Protein AF-A0A3D0N2E1-F1 (afdb_monomer_lite)

Radius of gyration: 17.78 Å; chains: 1; bounding box: 45×32×61 Å

Sequence (171 aa):
MDRGAEMRYDGQSELRRAGIKRLHDAQELLENPTLDPASSDASTRHLCGACYLAGYAVECVLKVYIMLVLDARAGMRIARWSQVVDHFGGRGKLRGAGSHNLVRLMQLSGLGPRLFSDGSLLSSWNRCSIWSHDWRYLDHMSITPQAARDFVDACATVYDWIRQQLPQSEG

Foldseek 3Di:
DPPPPPPPQALLVVLQVLLVVLLVQLVVLLDQDPDDPPPPQNRCVSLLSSLLSLLSSLLSLLLSQLQQVCCVPVVQPRRDSVVVCVVVPVPPQCPDQNVSQNVNSCVSSVCVVVQVVDPVLVVLCVLSRVDGNCSNVPSDDPADSVSSVSNSVSSVSSSVVSVVVRDDPPD

Secondary structure (DSSP, 8-state):
----------HHHHHHHHHHHHHHHHHHTTSPPSS-TTSTTHHHHHHHHHHHHHHHHHHHHHHHHHHHHHHHHH-----SHHHHHHHTTSSSTTSGGGGG-HHHHHHHHT-HHHHHT-HHHHHHHHHHTT--GGGGG-S-----HHHHHHHHHHHHHHHHHHHHTSPP---

pLDDT: mean 83.94, std 15.43, range [38.62, 98.31]

Structure (mmCIF, N/CA/C/O backbone):
data_AF-A0A3D0N2E1-F1
#
_entry.id   AF-A0A3D0N2E1-F1
#
loop_
_atom_site.group_PDB
_atom_site.id
_atom_site.type_symbol
_atom_site.label_atom_id
_atom_site.label_alt_id
_atom_site.label_comp_id
_atom_site.label_asym_id
_atom_site.label_entity_id
_atom_site.label_seq_id
_atom_site.pdbx_PDB_ins_code
_atom_site.Cartn_x
_atom_site.Cartn_y
_atom_site.Cartn_z
_atom_site.occupancy
_atom_site.B_iso_or_equiv
_atom_site.auth_seq_id
_atom_site.auth_comp_id
_atom_site.auth_asym_id
_atom_site.auth_atom_id
_atom_site.pdbx_PDB_model_num
ATOM 1 N N . MET A 1 1 ? 13.494 4.284 42.895 1.00 41.25 1 MET A N 1
ATOM 2 C CA . MET A 1 1 ? 13.622 3.141 41.968 1.00 41.25 1 MET A CA 1
ATOM 3 C C . MET A 1 1 ? 12.842 3.495 40.726 1.00 41.25 1 MET A C 1
ATOM 5 O O . MET A 1 1 ? 11.620 3.405 40.731 1.00 41.25 1 MET A O 1
ATOM 9 N N . ASP A 1 2 ? 13.554 4.012 39.734 1.00 43.47 2 ASP A N 1
ATOM 10 C CA . ASP A 1 2 ? 12.996 4.388 38.443 1.00 43.47 2 ASP A CA 1
ATOM 11 C C . ASP A 1 2 ? 12.711 3.093 37.673 1.00 43.47 2 ASP A C 1
ATOM 13 O O . ASP A 1 2 ? 13.629 2.342 37.333 1.00 43.47 2 ASP A O 1
ATOM 17 N N . ARG A 1 3 ? 11.429 2.737 37.537 1.00 44.19 3 ARG A N 1
ATOM 18 C CA . ARG A 1 3 ? 11.027 1.597 36.711 1.00 44.19 3 ARG A CA 1
ATOM 19 C C . ARG A 1 3 ? 11.214 2.061 35.278 1.00 44.19 3 ARG A C 1
ATOM 21 O O . ARG A 1 3 ? 10.364 2.791 34.778 1.00 44.19 3 ARG A O 1
ATOM 28 N N . GLY A 1 4 ? 12.333 1.666 34.668 1.00 44.69 4 GLY A N 1
ATOM 29 C CA . GLY A 1 4 ? 12.602 1.907 33.256 1.00 44.69 4 GLY A CA 1
ATOM 30 C C . GLY A 1 4 ? 11.332 1.646 32.460 1.00 44.69 4 GLY A C 1
ATOM 31 O O . GLY A 1 4 ? 10.763 0.557 32.545 1.00 44.69 4 GLY A O 1
ATOM 32 N N . ALA A 1 5 ? 10.833 2.685 31.794 1.00 48.16 5 ALA A N 1
ATOM 33 C CA . ALA A 1 5 ? 9.635 2.595 30.988 1.00 48.16 5 ALA A CA 1
ATOM 34 C C . ALA A 1 5 ? 9.866 1.497 29.945 1.00 48.16 5 ALA A C 1
ATOM 36 O O . ALA A 1 5 ? 10.643 1.681 29.009 1.00 48.16 5 ALA A O 1
ATOM 37 N N . GLU A 1 6 ? 9.235 0.335 30.131 1.00 49.56 6 GLU A N 1
ATOM 38 C CA . GLU A 1 6 ? 9.130 -0.663 29.076 1.00 49.56 6 GLU A CA 1
ATOM 39 C C . GLU A 1 6 ? 8.529 0.051 27.869 1.00 49.56 6 GLU A C 1
ATOM 41 O O . GLU A 1 6 ? 7.359 0.446 27.883 1.00 49.56 6 GLU A O 1
ATOM 46 N N . MET A 1 7 ? 9.349 0.265 26.840 1.00 58.41 7 MET A N 1
ATOM 47 C CA . MET A 1 7 ? 8.891 0.781 25.561 1.00 58.41 7 MET A CA 1
ATOM 48 C C . MET A 1 7 ? 7.869 -0.226 25.031 1.00 58.41 7 MET A C 1
ATOM 50 O O . MET A 1 7 ? 8.221 -1.303 24.545 1.00 58.41 7 MET A O 1
ATOM 54 N N . ARG A 1 8 ? 6.581 0.082 25.205 1.00 72.62 8 ARG A N 1
ATOM 55 C CA . ARG A 1 8 ? 5.501 -0.755 24.688 1.00 72.62 8 ARG A CA 1
ATOM 56 C C . ARG A 1 8 ? 5.655 -0.833 23.176 1.00 72.62 8 ARG A C 1
ATOM 58 O O . ARG A 1 8 ? 5.828 0.184 22.514 1.00 72.62 8 ARG A O 1
ATOM 65 N N . TYR A 1 9 ? 5.592 -2.051 22.650 1.00 79.94 9 TYR A N 1
ATOM 66 C CA . TYR A 1 9 ? 5.650 -2.299 21.216 1.00 79.94 9 TYR A CA 1
ATOM 67 C C . TYR A 1 9 ? 4.568 -1.494 20.483 1.00 79.94 9 TYR A C 1
ATOM 69 O O . TYR A 1 9 ? 3.385 -1.648 20.788 1.00 79.94 9 TYR A O 1
ATOM 77 N N . ASP A 1 10 ? 4.981 -0.688 19.507 1.00 83.75 10 ASP A N 1
ATOM 78 C CA . ASP A 1 10 ? 4.106 0.119 18.661 1.00 83.75 10 ASP A CA 1
ATOM 79 C C . ASP A 1 10 ? 4.269 -0.297 17.194 1.00 83.75 10 ASP A C 1
ATOM 81 O O . ASP A 1 10 ? 5.066 0.257 16.427 1.00 83.75 10 ASP A O 1
ATOM 85 N N . GLY A 1 11 ? 3.485 -1.299 16.799 1.00 86.06 11 GLY A N 1
ATOM 86 C CA . GLY A 1 11 ? 3.473 -1.793 15.429 1.00 86.06 11 GLY A CA 1
ATOM 87 C C . GLY A 1 11 ? 2.923 -0.781 14.425 1.00 86.06 11 GLY A C 1
ATOM 88 O O . GLY A 1 11 ? 3.229 -0.892 13.239 1.00 86.06 11 GLY A O 1
ATOM 89 N N . GLN A 1 12 ? 2.155 0.225 14.864 1.00 89.56 12 GLN A N 1
ATOM 90 C CA . GLN A 1 12 ? 1.649 1.270 13.973 1.00 89.56 12 GLN A CA 1
ATOM 91 C C . GLN A 1 12 ? 2.802 2.171 13.519 1.00 89.56 12 GLN A C 1
ATOM 93 O O . GLN A 1 12 ? 2.971 2.402 12.318 1.00 89.56 12 GLN A O 1
ATOM 98 N N . SER A 1 13 ? 3.637 2.630 14.457 1.00 88.69 13 SER A N 1
ATOM 99 C CA . SER A 1 13 ? 4.827 3.433 14.148 1.00 88.69 13 SER A CA 1
ATOM 100 C C . SER A 1 13 ? 5.882 2.648 13.369 1.00 88.69 13 SER A C 1
ATOM 102 O O . SER A 1 13 ? 6.537 3.203 12.485 1.00 88.69 13 SER A O 1
ATOM 104 N N . GLU A 1 14 ? 6.060 1.354 13.647 1.00 91.94 14 GLU A N 1
ATOM 105 C CA . GLU A 1 14 ? 6.946 0.499 12.846 1.00 91.94 14 GLU A CA 1
ATOM 106 C C . GLU A 1 14 ? 6.465 0.348 11.403 1.00 91.94 14 GLU A C 1
ATOM 108 O O . GLU A 1 14 ? 7.242 0.604 10.482 1.00 91.94 14 GLU A O 1
ATOM 113 N N . LEU A 1 15 ? 5.192 -0.001 11.189 1.00 93.06 15 LEU A N 1
ATOM 114 C CA . LEU A 1 15 ? 4.631 -0.142 9.845 1.00 93.06 15 LEU A CA 1
ATOM 115 C C . LEU A 1 15 ? 4.625 1.189 9.091 1.00 93.06 15 LEU A C 1
ATOM 117 O O . LEU A 1 15 ? 4.917 1.208 7.898 1.00 93.06 15 LEU A O 1
ATOM 121 N N . ARG A 1 16 ? 4.365 2.311 9.771 1.00 92.94 16 ARG A N 1
ATOM 122 C CA . ARG A 1 16 ? 4.436 3.643 9.156 1.00 92.94 16 ARG A CA 1
ATOM 123 C C . ARG A 1 16 ? 5.855 3.961 8.683 1.00 92.94 16 ARG A C 1
ATOM 125 O O . ARG A 1 16 ? 6.036 4.351 7.533 1.00 92.94 16 ARG A O 1
ATOM 132 N N . ARG A 1 17 ? 6.865 3.760 9.539 1.00 92.88 17 ARG A N 1
ATOM 133 C CA . ARG A 1 17 ? 8.279 3.963 9.172 1.00 92.88 17 ARG A CA 1
ATOM 134 C C . ARG A 1 17 ? 8.712 3.024 8.051 1.00 92.88 17 ARG A C 1
ATOM 136 O O . ARG A 1 17 ? 9.410 3.459 7.139 1.00 92.88 17 ARG A O 1
ATOM 143 N N . ALA A 1 18 ? 8.273 1.766 8.096 1.00 93.19 18 ALA A N 1
ATOM 144 C CA . ALA A 1 18 ? 8.521 0.806 7.032 1.00 93.19 18 ALA A CA 1
ATOM 145 C C . ALA A 1 18 ? 7.908 1.281 5.709 1.00 93.19 18 ALA A C 1
ATOM 147 O O . ALA A 1 18 ? 8.627 1.341 4.724 1.00 93.19 18 ALA A O 1
ATOM 148 N N . GLY A 1 19 ? 6.638 1.695 5.687 1.00 93.88 19 GLY A N 1
ATOM 149 C CA . GLY A 1 19 ? 5.979 2.189 4.476 1.00 93.88 19 GLY A CA 1
ATOM 150 C C . GLY A 1 19 ? 6.723 3.357 3.824 1.00 93.88 19 GLY A C 1
ATOM 151 O O . GLY A 1 19 ? 7.032 3.291 2.637 1.00 93.88 19 GLY A O 1
ATOM 152 N N . ILE A 1 20 ? 7.103 4.369 4.616 1.00 93.56 20 ILE A N 1
ATOM 153 C CA . ILE A 1 20 ? 7.879 5.528 4.137 1.00 93.56 20 ILE A CA 1
ATOM 154 C C . ILE A 1 20 ? 9.205 5.072 3.527 1.00 93.56 20 ILE A C 1
ATOM 156 O O . ILE A 1 20 ? 9.512 5.406 2.385 1.00 93.56 20 ILE A O 1
ATOM 160 N N . LYS A 1 21 ? 9.978 4.282 4.282 1.00 94.81 21 LYS A N 1
ATOM 161 C CA . LYS A 1 21 ? 11.284 3.807 3.828 1.00 94.81 21 LYS A CA 1
ATOM 162 C C . LYS A 1 21 ? 11.166 2.977 2.549 1.00 94.81 21 LYS A C 1
ATOM 164 O O . LYS A 1 21 ? 11.950 3.159 1.635 1.00 94.81 21 LYS A O 1
ATOM 169 N N . ARG A 1 22 ? 10.184 2.079 2.467 1.00 95.50 22 ARG A N 1
ATOM 170 C CA . ARG A 1 22 ? 10.017 1.171 1.324 1.00 95.50 22 ARG A CA 1
ATOM 171 C C . ARG A 1 22 ? 9.630 1.902 0.050 1.00 95.50 22 ARG A C 1
ATOM 173 O O . ARG A 1 22 ? 10.106 1.519 -1.010 1.00 95.50 22 ARG A O 1
ATOM 180 N N . LEU A 1 23 ? 8.817 2.950 0.153 1.00 95.62 23 LEU A N 1
ATOM 181 C CA . LEU A 1 23 ? 8.497 3.776 -1.005 1.00 95.62 23 LEU A CA 1
ATOM 182 C C . LEU A 1 23 ? 9.723 4.561 -1.491 1.00 95.62 23 LEU A C 1
ATOM 184 O O . LEU A 1 23 ? 9.961 4.616 -2.691 1.00 95.62 23 LEU A O 1
ATOM 188 N N . HIS A 1 24 ? 10.525 5.096 -0.568 1.00 93.44 24 HIS A N 1
ATOM 189 C CA . HIS A 1 24 ? 11.782 5.766 -0.905 1.00 93.44 24 HIS A CA 1
ATOM 190 C C . HIS A 1 24 ? 12.781 4.808 -1.569 1.00 93.44 24 HIS A C 1
ATOM 192 O O . HIS A 1 24 ? 13.241 5.073 -2.674 1.00 93.44 24 HIS A O 1
ATOM 198 N N . ASP A 1 25 ? 13.039 3.652 -0.945 1.00 91.75 25 ASP A N 1
ATOM 199 C CA . ASP A 1 25 ? 13.900 2.601 -1.502 1.00 91.75 25 ASP A CA 1
ATOM 200 C C . ASP A 1 25 ? 13.408 2.183 -2.912 1.00 91.75 25 ASP A C 1
ATOM 202 O O . ASP A 1 25 ? 14.206 1.917 -3.808 1.00 91.75 25 ASP A O 1
ATOM 206 N N . ALA A 1 26 ? 12.086 2.119 -3.136 1.00 93.31 26 ALA A N 1
ATOM 207 C CA . ALA A 1 26 ? 11.517 1.795 -4.444 1.00 93.31 26 ALA A CA 1
ATOM 208 C C . ALA A 1 26 ? 11.829 2.852 -5.509 1.00 93.31 26 ALA A C 1
ATOM 210 O O . ALA A 1 26 ? 12.126 2.494 -6.646 1.00 93.31 26 ALA A O 1
ATOM 211 N N . GLN A 1 27 ? 11.752 4.133 -5.148 1.00 92.69 27 GLN A N 1
ATOM 212 C CA . GLN A 1 27 ? 12.056 5.246 -6.046 1.00 92.69 27 GLN A CA 1
ATOM 213 C C . GLN A 1 27 ? 13.541 5.270 -6.414 1.00 92.69 27 GLN A C 1
ATOM 215 O O . GLN A 1 27 ? 13.860 5.387 -7.594 1.00 92.69 27 GLN A O 1
ATOM 220 N N . GLU A 1 28 ? 14.434 5.058 -5.443 1.00 89.19 28 GLU A N 1
ATOM 221 C CA . GLU A 1 28 ? 15.876 4.923 -5.697 1.00 89.19 28 GLU A CA 1
ATOM 222 C C . GLU A 1 28 ? 16.173 3.753 -6.646 1.00 89.19 28 GLU A C 1
ATOM 224 O O . GLU A 1 28 ? 16.957 3.880 -7.582 1.00 89.19 28 GLU A O 1
ATOM 229 N N . LEU A 1 29 ? 15.497 2.613 -6.473 1.00 88.88 29 LEU A N 1
ATOM 230 C CA . LEU A 1 29 ? 15.680 1.450 -7.345 1.00 88.88 29 LEU A CA 1
ATOM 231 C C . LEU A 1 29 ? 15.169 1.651 -8.779 1.00 88.88 29 LEU A C 1
ATOM 233 O O . LEU A 1 29 ? 15.449 0.804 -9.623 1.00 88.88 29 LEU A O 1
ATOM 237 N N . LEU A 1 30 ? 14.430 2.718 -9.094 1.00 87.00 30 LEU A N 1
ATOM 238 C CA . LEU A 1 30 ? 14.088 3.054 -10.483 1.00 87.00 30 LEU A CA 1
ATOM 239 C C . LEU A 1 30 ? 15.238 3.739 -11.229 1.00 87.00 30 LEU A C 1
ATOM 241 O O . LEU A 1 30 ? 15.183 3.858 -12.463 1.00 87.00 30 LEU A O 1
ATOM 245 N N . GLU A 1 31 ? 16.244 4.224 -10.504 1.00 78.00 31 GLU A N 1
ATOM 246 C CA . GLU A 1 31 ? 17.467 4.761 -11.082 1.00 78.00 31 GLU A CA 1
ATOM 247 C C . GLU A 1 31 ? 18.300 3.625 -11.695 1.00 78.00 31 GLU A C 1
ATOM 249 O O . GLU A 1 31 ? 18.166 2.451 -11.337 1.00 78.00 31 GLU A O 1
ATOM 254 N N . ASN A 1 32 ? 19.131 3.953 -12.688 1.00 67.31 32 ASN A N 1
ATOM 255 C CA . ASN A 1 32 ? 19.954 2.940 -13.346 1.00 67.31 32 ASN A CA 1
ATOM 256 C C . ASN A 1 32 ? 20.971 2.370 -12.339 1.00 67.31 32 ASN A C 1
ATOM 258 O O . ASN A 1 32 ? 21.672 3.155 -11.696 1.00 67.31 32 ASN A O 1
ATOM 262 N N . PRO A 1 33 ? 21.104 1.036 -12.215 1.00 62.41 33 PRO A N 1
ATOM 263 C CA . PRO A 1 33 ? 22.078 0.441 -11.313 1.00 62.41 33 PRO A CA 1
ATOM 264 C C . PRO A 1 33 ? 23.495 0.889 -11.691 1.00 62.41 33 PRO A C 1
ATOM 266 O O . PRO A 1 33 ? 23.889 0.859 -12.854 1.00 62.41 33 PRO A O 1
ATOM 269 N N . THR A 1 34 ? 24.266 1.310 -10.691 1.00 52.94 34 THR A N 1
ATOM 270 C CA . THR A 1 34 ? 25.638 1.824 -10.844 1.00 52.94 34 THR A CA 1
ATOM 271 C C . THR A 1 34 ? 26.699 0.724 -10.977 1.00 52.94 34 THR A C 1
ATOM 273 O O . THR A 1 34 ? 27.876 1.035 -11.154 1.00 52.94 34 THR A O 1
ATOM 276 N N . LEU A 1 35 ? 26.310 -0.554 -10.896 1.00 53.47 35 LEU A N 1
ATOM 277 C CA . LEU A 1 35 ? 27.205 -1.713 -10.959 1.00 53.47 35 LEU A CA 1
ATOM 278 C C . LEU A 1 35 ? 27.046 -2.493 -12.273 1.00 53.47 35 LEU A C 1
ATOM 280 O O . LEU A 1 35 ? 25.966 -2.530 -12.855 1.00 53.47 35 LEU A O 1
ATOM 284 N N . ASP A 1 36 ? 28.164 -3.087 -12.698 1.00 50.97 36 ASP A N 1
ATOM 285 C CA . ASP A 1 36 ? 28.457 -3.716 -13.994 1.00 50.97 36 ASP A CA 1
ATOM 286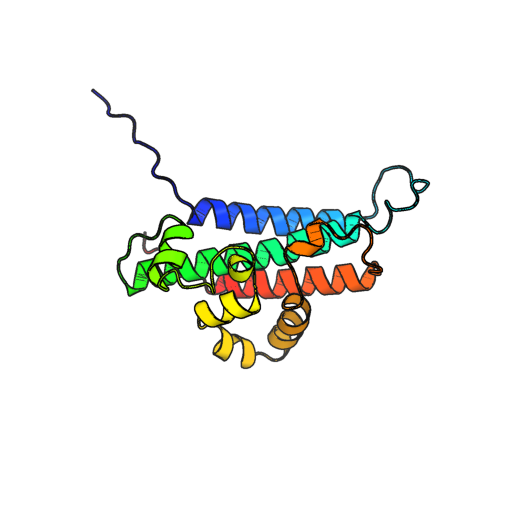 C C . ASP A 1 36 ? 27.231 -4.214 -14.809 1.00 50.97 36 ASP A C 1
ATOM 288 O O . ASP A 1 36 ? 26.603 -5.221 -14.445 1.00 50.97 36 ASP A O 1
ATOM 292 N N . PRO A 1 37 ? 26.918 -3.565 -15.952 1.00 52.00 37 PRO A N 1
ATOM 293 C CA . PRO A 1 37 ? 25.813 -3.944 -16.834 1.00 52.00 37 PRO A CA 1
ATOM 294 C C . PRO A 1 37 ? 25.991 -5.314 -17.517 1.00 52.00 37 PRO A C 1
ATOM 296 O O . PRO A 1 37 ? 25.068 -5.768 -18.191 1.00 52.00 37 PRO A O 1
ATOM 299 N N . ALA A 1 38 ? 27.143 -5.983 -17.364 1.00 53.19 38 ALA A N 1
ATOM 300 C CA . ALA A 1 38 ? 27.425 -7.291 -17.960 1.00 53.19 38 ALA A CA 1
ATOM 301 C C . ALA A 1 38 ? 26.823 -8.497 -17.205 1.00 53.19 38 ALA A C 1
ATOM 303 O O . ALA A 1 38 ? 26.899 -9.624 -17.701 1.00 53.19 38 ALA A O 1
ATOM 304 N N . SER A 1 39 ? 26.207 -8.307 -16.032 1.00 56.44 39 SER A N 1
ATOM 305 C CA . SER A 1 39 ? 25.463 -9.385 -15.359 1.00 56.44 39 SER A CA 1
ATOM 306 C C . SER A 1 39 ? 24.079 -9.554 -15.999 1.00 56.44 39 SER A C 1
ATOM 308 O O . SER A 1 39 ? 23.294 -8.611 -16.074 1.00 56.44 39 SER A O 1
ATOM 310 N N . SER A 1 40 ? 23.775 -10.756 -16.507 1.00 51.62 40 SER A N 1
ATOM 311 C CA . SER A 1 40 ? 22.690 -10.998 -17.478 1.00 51.62 40 SER A CA 1
ATOM 312 C C . SER A 1 40 ? 21.254 -10.816 -16.953 1.00 51.62 40 SER A C 1
ATOM 314 O O . SER A 1 40 ? 20.305 -11.147 -17.659 1.00 51.62 40 SER A O 1
ATOM 316 N N . ASP A 1 41 ? 21.080 -10.313 -15.730 1.00 54.69 41 ASP A N 1
ATOM 317 C CA . ASP A 1 41 ? 19.797 -10.095 -15.056 1.00 54.69 41 ASP A CA 1
ATOM 318 C C . ASP A 1 41 ? 19.732 -8.800 -14.210 1.00 54.69 41 ASP A C 1
ATOM 320 O O . ASP A 1 41 ? 18.666 -8.444 -13.694 1.00 54.69 41 ASP A O 1
ATOM 324 N N . ALA A 1 42 ? 20.835 -8.050 -14.077 1.00 56.34 42 ALA A N 1
ATOM 325 C CA . ALA A 1 42 ? 20.881 -6.893 -13.183 1.00 56.34 42 ALA A CA 1
ATOM 326 C C . ALA A 1 42 ? 20.031 -5.715 -13.667 1.00 56.34 42 ALA A C 1
ATOM 328 O O . ALA A 1 42 ? 19.542 -4.957 -12.834 1.00 56.34 42 ALA A O 1
ATOM 329 N N . SER A 1 43 ? 19.804 -5.590 -14.979 1.00 59.81 43 SER A N 1
ATOM 330 C CA . SER A 1 43 ? 19.038 -4.495 -15.593 1.00 59.81 43 SER A CA 1
ATOM 331 C C . SER A 1 43 ? 17.524 -4.564 -15.358 1.00 59.81 43 SER A C 1
ATOM 333 O O . SER A 1 43 ? 16.828 -3.582 -15.599 1.00 59.81 43 SER A O 1
ATOM 335 N N . THR A 1 44 ? 16.989 -5.693 -14.879 1.00 69.56 44 THR A N 1
ATOM 336 C CA . THR A 1 44 ? 15.549 -5.847 -14.582 1.00 69.56 44 THR A CA 1
ATOM 3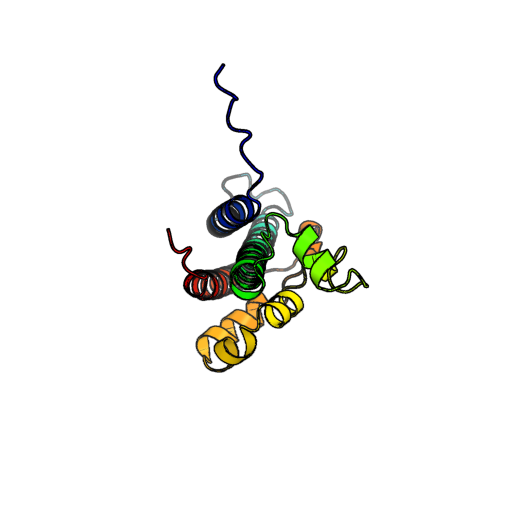37 C C . THR A 1 44 ? 15.277 -6.248 -13.135 1.00 69.56 44 THR A C 1
ATOM 339 O O . THR A 1 44 ? 14.196 -5.959 -12.612 1.00 69.56 44 THR A O 1
ATOM 342 N N . ARG A 1 45 ? 16.254 -6.844 -12.436 1.00 76.69 45 ARG A N 1
ATOM 343 C CA . ARG A 1 45 ? 16.119 -7.219 -11.020 1.00 76.69 45 ARG A CA 1
ATOM 344 C C . ARG A 1 45 ? 15.852 -6.011 -10.121 1.00 76.69 45 ARG A C 1
ATOM 346 O O . ARG A 1 45 ? 15.003 -6.092 -9.233 1.00 76.69 45 ARG A O 1
ATOM 353 N N . HIS A 1 46 ? 16.527 -4.887 -10.367 1.00 84.19 46 HIS A N 1
ATOM 354 C CA . HIS A 1 46 ? 16.302 -3.657 -9.600 1.00 84.19 46 HIS A CA 1
ATOM 355 C C . HIS A 1 46 ? 14.874 -3.115 -9.790 1.00 84.19 46 HIS A C 1
ATOM 357 O O . HIS A 1 46 ? 14.232 -2.742 -8.812 1.00 84.19 46 HIS A O 1
ATOM 363 N N . LEU A 1 47 ? 14.322 -3.202 -11.008 1.00 88.12 47 LEU A N 1
ATOM 364 C CA . LEU A 1 47 ? 12.944 -2.802 -11.319 1.00 88.12 47 LEU A CA 1
ATOM 365 C C . LEU A 1 47 ? 11.903 -3.695 -10.632 1.00 88.12 47 LEU A C 1
ATOM 367 O O . LEU A 1 47 ? 10.894 -3.202 -10.124 1.00 88.12 47 LEU A O 1
ATOM 371 N N . CYS A 1 48 ? 12.151 -5.007 -10.581 1.00 88.81 48 CYS A N 1
ATOM 372 C CA . CYS A 1 48 ? 11.309 -5.938 -9.826 1.00 88.81 48 CYS A CA 1
ATOM 373 C C . CYS A 1 48 ? 11.335 -5.596 -8.330 1.00 88.81 48 CYS A C 1
ATOM 375 O O . CYS A 1 48 ? 10.286 -5.543 -7.686 1.00 88.81 48 CYS A O 1
ATOM 377 N N . GLY A 1 49 ? 12.526 -5.293 -7.801 1.00 90.25 49 GLY A N 1
ATOM 378 C CA . GLY A 1 49 ? 12.715 -4.793 -6.443 1.00 90.25 49 GLY A CA 1
ATOM 379 C C . GLY A 1 49 ? 11.929 -3.508 -6.180 1.00 90.25 49 GLY A C 1
ATOM 380 O O . GLY A 1 49 ? 11.194 -3.445 -5.196 1.00 90.25 49 GLY A O 1
ATOM 381 N N . ALA A 1 50 ? 12.003 -2.529 -7.085 1.00 92.50 50 ALA A N 1
ATOM 382 C CA . ALA A 1 50 ? 11.253 -1.278 -6.993 1.00 92.50 50 ALA A CA 1
ATOM 383 C C . ALA A 1 50 ? 9.741 -1.533 -6.885 1.00 92.50 50 ALA A C 1
ATOM 385 O O . ALA A 1 50 ? 9.091 -1.075 -5.944 1.00 92.50 50 ALA A O 1
ATOM 386 N N . CYS A 1 51 ? 9.184 -2.348 -7.785 1.00 94.19 51 CYS A N 1
ATOM 387 C CA . CYS A 1 51 ? 7.757 -2.677 -7.776 1.00 94.19 51 CYS A CA 1
ATOM 388 C C . CYS A 1 51 ? 7.345 -3.431 -6.505 1.00 94.19 51 CYS A C 1
ATOM 390 O O . CYS A 1 51 ? 6.305 -3.141 -5.909 1.00 94.19 51 CYS A O 1
ATOM 392 N N . TYR A 1 52 ? 8.169 -4.381 -6.053 1.00 94.44 52 TYR A N 1
ATOM 393 C CA . TYR A 1 52 ? 7.913 -5.107 -4.813 1.00 94.44 52 TYR A CA 1
ATOM 394 C C . TYR A 1 52 ? 7.842 -4.154 -3.612 1.00 94.44 52 TYR A C 1
ATOM 396 O O . TYR A 1 52 ? 6.865 -4.192 -2.861 1.00 94.44 52 TYR A O 1
ATOM 404 N N . LEU A 1 53 ? 8.844 -3.285 -3.445 1.00 95.69 53 LEU A N 1
ATOM 405 C CA . LEU A 1 53 ? 8.921 -2.362 -2.312 1.00 95.69 53 LEU A CA 1
ATOM 406 C C . LEU A 1 53 ? 7.802 -1.311 -2.348 1.00 95.69 53 LEU A C 1
ATOM 408 O O . LEU A 1 53 ? 7.227 -1.014 -1.300 1.00 95.69 53 LEU A O 1
ATOM 412 N N . ALA A 1 54 ? 7.431 -0.813 -3.531 1.00 97.56 54 ALA A N 1
ATOM 413 C CA . ALA A 1 54 ? 6.347 0.155 -3.684 1.00 97.56 54 ALA A CA 1
ATOM 414 C C . ALA A 1 54 ? 4.981 -0.426 -3.282 1.00 97.56 54 ALA A C 1
ATOM 416 O O . ALA A 1 54 ? 4.247 0.192 -2.508 1.00 97.56 54 ALA A O 1
ATOM 417 N N . GLY A 1 55 ? 4.649 -1.644 -3.724 1.00 97.38 55 GLY A N 1
ATOM 418 C CA . GLY A 1 55 ? 3.412 -2.295 -3.284 1.00 97.38 55 GLY A CA 1
ATOM 419 C C . GLY A 1 55 ? 3.435 -2.667 -1.799 1.00 97.38 55 GLY A C 1
ATOM 420 O O . GLY A 1 55 ? 2.424 -2.515 -1.111 1.00 97.38 55 GLY A O 1
ATOM 421 N N . TYR A 1 56 ? 4.604 -3.035 -1.260 1.00 96.88 56 TYR A N 1
ATOM 422 C CA . TYR A 1 56 ? 4.755 -3.269 0.176 1.00 96.88 56 TYR A CA 1
ATOM 423 C C . TYR A 1 56 ? 4.533 -1.991 1.003 1.00 96.88 56 TYR A C 1
ATOM 425 O O . TYR A 1 56 ? 3.950 -2.051 2.085 1.00 96.88 56 TYR A O 1
ATOM 433 N N . ALA A 1 57 ? 4.905 -0.816 0.488 1.00 98.06 57 ALA A N 1
ATOM 434 C CA . ALA A 1 57 ? 4.588 0.452 1.139 1.00 98.06 57 ALA A CA 1
ATOM 435 C C . ALA A 1 57 ? 3.070 0.691 1.243 1.00 98.06 57 ALA A C 1
ATOM 437 O O . ALA A 1 57 ? 2.576 1.082 2.308 1.00 98.06 57 ALA A O 1
ATOM 438 N N . VAL A 1 58 ? 2.319 0.400 0.172 1.00 98.25 58 VAL A N 1
ATOM 439 C CA . VAL A 1 58 ? 0.845 0.474 0.163 1.00 98.25 58 VAL A CA 1
ATOM 440 C C . VAL A 1 58 ? 0.236 -0.519 1.160 1.00 98.25 58 VAL A C 1
ATOM 442 O O . VAL A 1 58 ? -0.676 -0.165 1.911 1.00 98.25 58 VAL A O 1
ATOM 445 N N . GLU A 1 59 ? 0.769 -1.741 1.233 1.00 97.81 59 GLU A N 1
ATOM 446 C CA . GLU A 1 59 ? 0.373 -2.727 2.244 1.00 97.81 59 GLU A CA 1
ATOM 447 C C . GLU A 1 59 ? 0.557 -2.172 3.666 1.00 97.81 59 GLU A C 1
ATOM 449 O O . GLU A 1 59 ? -0.369 -2.220 4.481 1.00 97.81 59 GLU A O 1
ATOM 454 N N . CYS A 1 60 ? 1.735 -1.609 3.960 1.00 97.62 60 CYS A N 1
ATOM 455 C CA . CYS A 1 60 ? 2.049 -1.036 5.265 1.00 97.62 60 CYS A CA 1
ATOM 456 C C . CYS A 1 60 ? 1.056 0.063 5.659 1.00 97.62 60 CYS A C 1
ATOM 458 O O . CYS A 1 60 ? 0.499 0.008 6.756 1.00 97.62 60 CYS A O 1
ATOM 460 N N . VAL A 1 61 ? 0.797 1.041 4.783 1.00 97.62 61 VAL A N 1
ATOM 461 C CA . VAL A 1 61 ? -0.099 2.159 5.125 1.00 97.62 61 VAL A CA 1
ATOM 462 C C . VAL A 1 61 ? -1.556 1.712 5.276 1.00 97.62 61 VAL A C 1
ATOM 464 O O . VAL A 1 61 ? -2.241 2.198 6.176 1.00 97.62 61 VAL A O 1
ATOM 467 N N . LEU A 1 62 ? -2.021 0.729 4.491 1.00 97.00 62 LEU A N 1
ATOM 468 C CA . LEU A 1 62 ? -3.345 0.123 4.687 1.00 97.00 62 LEU A CA 1
ATOM 469 C C . LEU A 1 62 ? -3.454 -0.558 6.050 1.00 97.00 62 LEU A C 1
ATOM 471 O O . LEU A 1 62 ? -4.448 -0.373 6.753 1.00 97.00 62 LEU A O 1
ATOM 475 N N . LYS A 1 63 ? -2.435 -1.326 6.448 1.00 96.44 63 LYS A N 1
ATOM 476 C CA . LYS A 1 63 ? -2.415 -1.988 7.758 1.00 96.44 63 LYS A CA 1
ATOM 477 C C . LYS A 1 63 ? -2.446 -0.972 8.895 1.00 96.44 63 LYS A C 1
ATOM 479 O O . LYS A 1 63 ? -3.247 -1.137 9.811 1.00 96.44 63 LYS A O 1
ATOM 484 N N . VAL A 1 64 ? -1.657 0.103 8.804 1.00 96.31 64 VAL A N 1
ATOM 485 C CA . VAL A 1 64 ? -1.686 1.207 9.782 1.00 96.31 64 VAL A CA 1
ATOM 486 C C . VAL A 1 64 ? -3.077 1.833 9.854 1.00 96.31 64 VAL A C 1
ATOM 488 O O . VAL A 1 64 ? -3.609 1.995 10.950 1.00 96.31 64 VAL A O 1
ATOM 491 N N . TYR A 1 65 ? -3.694 2.137 8.708 1.00 95.94 65 TYR A N 1
ATOM 492 C CA . TYR A 1 65 ? -5.042 2.703 8.661 1.00 95.94 65 TYR A CA 1
ATOM 493 C C . TYR A 1 65 ? -6.061 1.802 9.372 1.00 95.94 65 TYR A C 1
ATOM 495 O O . TYR A 1 65 ? -6.811 2.268 10.227 1.00 95.94 65 TYR A O 1
ATOM 503 N N . ILE A 1 66 ? -6.068 0.502 9.060 1.00 94.38 66 ILE A N 1
ATOM 504 C CA . ILE A 1 66 ? -6.990 -0.468 9.668 1.00 94.38 66 ILE A CA 1
ATOM 505 C C . ILE A 1 66 ? -6.767 -0.555 11.181 1.00 94.38 66 ILE A C 1
ATOM 507 O O . ILE A 1 66 ? -7.736 -0.548 11.939 1.00 94.38 66 ILE A O 1
ATOM 511 N N . MET A 1 67 ? -5.506 -0.613 11.624 1.00 93.81 67 MET A N 1
ATOM 512 C CA . MET A 1 67 ? -5.165 -0.642 13.048 1.00 93.81 67 MET A CA 1
ATOM 513 C C . MET A 1 67 ? -5.703 0.595 13.774 1.00 93.81 67 MET A C 1
ATOM 515 O O . MET A 1 67 ? -6.379 0.441 14.786 1.00 93.81 67 MET A O 1
ATOM 519 N N . LEU A 1 68 ? -5.475 1.795 13.228 1.00 92.81 68 LEU A N 1
ATOM 520 C CA . LEU A 1 68 ? -5.945 3.057 13.810 1.00 92.81 68 LEU A CA 1
ATOM 521 C C . LEU A 1 68 ? -7.471 3.163 13.843 1.00 92.81 68 LEU A C 1
ATOM 523 O O . LEU A 1 68 ? -8.038 3.611 14.833 1.00 92.81 68 LEU A O 1
ATOM 527 N N . VAL A 1 69 ? -8.157 2.743 12.779 1.00 91.38 69 VAL A N 1
ATOM 528 C CA . VAL A 1 69 ? -9.625 2.782 12.735 1.00 91.38 69 VAL A CA 1
ATOM 529 C C . VAL A 1 69 ? -10.241 1.820 13.747 1.00 91.38 69 VAL A C 1
ATOM 531 O O . VAL A 1 69 ? -11.216 2.184 14.405 1.00 91.38 69 VAL A O 1
ATOM 534 N N . LEU A 1 70 ? -9.692 0.611 13.893 1.00 89.25 70 LEU A N 1
ATOM 535 C CA . LEU A 1 70 ? -10.147 -0.332 14.917 1.00 89.25 70 LEU A CA 1
ATOM 536 C C . LEU A 1 70 ? -9.862 0.186 16.326 1.00 89.25 70 LEU A C 1
ATOM 538 O O . LEU A 1 70 ? -10.704 0.040 17.211 1.00 89.25 70 LEU A O 1
ATOM 542 N N . ASP A 1 71 ? -8.710 0.821 16.524 1.00 88.06 71 ASP A N 1
ATOM 543 C CA . ASP A 1 71 ? -8.364 1.419 17.805 1.00 88.06 71 ASP A CA 1
ATOM 544 C C . ASP A 1 71 ? -9.342 2.540 18.186 1.00 88.06 71 ASP A C 1
ATOM 546 O O . ASP A 1 71 ? -9.962 2.485 19.248 1.00 88.06 71 ASP A O 1
ATOM 550 N N . ALA A 1 72 ? -9.584 3.481 17.268 1.00 86.06 72 ALA A N 1
ATOM 551 C CA . ALA A 1 72 ? -10.469 4.623 17.485 1.00 86.06 72 ALA A CA 1
ATOM 552 C C . ALA A 1 72 ? -11.949 4.232 17.639 1.00 86.06 72 ALA A C 1
ATOM 554 O O . ALA A 1 72 ? -12.659 4.803 18.462 1.00 86.06 72 ALA A O 1
ATOM 555 N N . ARG A 1 73 ? -12.447 3.271 16.847 1.00 82.62 73 ARG A N 1
ATOM 556 C CA . ARG A 1 73 ? -13.881 2.920 16.835 1.00 82.62 73 ARG A CA 1
ATOM 557 C C . ARG A 1 73 ? -14.278 1.903 17.892 1.00 82.62 73 ARG A C 1
ATOM 559 O O . ARG A 1 73 ? -15.421 1.921 18.337 1.00 82.62 73 ARG A O 1
ATOM 566 N N . ALA A 1 74 ? -13.381 0.986 18.237 1.00 74.38 74 ALA A N 1
ATOM 567 C CA . ALA A 1 74 ? -13.699 -0.142 19.107 1.00 74.38 74 ALA A CA 1
ATOM 568 C C . ALA A 1 74 ? -12.914 -0.126 20.429 1.00 74.38 74 ALA A C 1
ATOM 570 O O . ALA A 1 74 ? -13.075 -1.041 21.234 1.00 74.38 74 ALA A O 1
ATOM 571 N N . GLY A 1 75 ? -12.067 0.888 20.667 1.00 77.25 75 GLY A N 1
ATOM 572 C CA . GLY A 1 75 ? -11.296 1.033 21.907 1.00 77.25 75 GLY A CA 1
ATOM 573 C C . GLY A 1 75 ? -10.344 -0.138 22.164 1.00 77.25 75 GLY A C 1
ATOM 574 O O . GLY A 1 75 ? -10.031 -0.454 23.312 1.00 77.25 75 GLY A O 1
ATOM 575 N N . MET A 1 76 ? -9.932 -0.830 21.099 1.00 78.81 76 MET A N 1
ATOM 576 C CA . MET A 1 76 ? -9.307 -2.150 21.185 1.00 78.81 76 MET A CA 1
ATOM 577 C C . MET A 1 76 ? -7.827 -2.129 21.580 1.00 78.81 76 MET A C 1
ATOM 579 O O . MET A 1 76 ? -7.280 -3.193 21.878 1.00 78.81 76 MET A O 1
ATOM 583 N N . ARG A 1 77 ? -7.169 -0.960 21.598 1.00 85.56 77 ARG A N 1
ATOM 584 C CA . ARG A 1 77 ? -5.732 -0.808 21.892 1.00 85.56 77 ARG A CA 1
ATOM 585 C C . ARG A 1 77 ? -4.885 -1.693 20.978 1.00 85.56 77 ARG A C 1
ATOM 587 O O . ARG A 1 77 ? -4.114 -2.545 21.431 1.00 85.56 77 ARG A O 1
ATOM 594 N N . ILE A 1 78 ? -5.082 -1.529 19.669 1.00 88.25 78 ILE A N 1
ATOM 595 C CA . ILE A 1 78 ? -4.421 -2.342 18.638 1.00 88.25 78 ILE A CA 1
ATOM 596 C C . ILE A 1 78 ? -2.965 -1.896 18.474 1.00 88.25 78 ILE A C 1
ATOM 598 O O . ILE A 1 78 ? -2.670 -0.897 17.824 1.00 88.25 78 ILE A O 1
ATOM 602 N N . ALA A 1 79 ? -2.037 -2.685 19.009 1.00 88.88 79 ALA A N 1
ATOM 603 C CA . ALA A 1 79 ? -0.597 -2.464 18.887 1.00 88.88 79 ALA A CA 1
ATOM 604 C C . ALA A 1 79 ? 0.056 -3.347 17.810 1.00 88.88 79 ALA A C 1
ATOM 606 O O . ALA A 1 79 ? 1.138 -3.033 17.321 1.00 88.88 79 ALA A O 1
ATOM 607 N N . ARG A 1 80 ? -0.573 -4.470 17.440 1.00 91.25 80 ARG A N 1
ATOM 608 C CA . ARG A 1 80 ? -0.029 -5.487 16.524 1.00 91.25 80 ARG A CA 1
ATOM 609 C C . ARG A 1 80 ? -1.026 -5.858 15.438 1.00 91.25 80 ARG A C 1
ATOM 611 O O . ARG A 1 80 ? -2.215 -6.012 15.704 1.00 91.25 80 ARG A O 1
ATOM 618 N N . TRP A 1 81 ? -0.519 -6.137 14.236 1.00 91.31 81 TRP A N 1
ATOM 619 C CA . TRP A 1 81 ? -1.341 -6.665 13.142 1.00 91.31 81 TRP A CA 1
ATOM 620 C C . TRP A 1 81 ? -2.021 -7.996 13.500 1.00 91.31 81 TRP A C 1
ATOM 622 O O . TRP A 1 81 ? -3.152 -8.237 13.091 1.00 91.31 81 TRP A O 1
ATOM 632 N N . SER A 1 82 ? -1.389 -8.842 14.321 1.00 89.19 82 SER A N 1
ATOM 633 C CA . SER A 1 82 ? -2.003 -10.095 14.783 1.00 89.19 82 SER A CA 1
ATOM 634 C C . SER A 1 82 ? -3.333 -9.873 15.510 1.00 89.19 82 SER A C 1
ATOM 636 O O . SER A 1 82 ? -4.265 -10.639 15.298 1.00 89.19 82 SER A O 1
ATOM 638 N N . GLN A 1 83 ? -3.473 -8.782 16.271 1.00 90.50 83 GLN A N 1
ATOM 639 C CA . GLN A 1 83 ? -4.733 -8.442 16.941 1.00 90.50 83 GLN A CA 1
ATOM 640 C C . GLN A 1 83 ? -5.839 -8.099 15.933 1.00 90.50 83 GLN A C 1
ATOM 642 O O . GLN A 1 83 ? -6.999 -8.431 16.159 1.00 90.50 83 GLN A O 1
ATOM 647 N N . VAL A 1 84 ? -5.488 -7.483 14.798 1.00 90.56 84 VAL A N 1
ATOM 648 C CA . VAL A 1 84 ? -6.425 -7.250 13.686 1.00 90.56 84 VAL A CA 1
ATOM 649 C C . VAL A 1 84 ? -6.859 -8.577 13.064 1.00 90.56 84 VAL A C 1
ATOM 651 O O . VAL A 1 84 ? -8.044 -8.793 12.815 1.00 90.56 84 VAL A O 1
ATOM 654 N N . VAL A 1 85 ? -5.913 -9.494 12.840 1.00 89.75 85 VAL A N 1
ATOM 655 C CA . VAL A 1 85 ? -6.204 -10.836 12.305 1.00 89.75 85 VAL A CA 1
ATOM 656 C C . VAL A 1 85 ? -7.149 -11.611 13.230 1.00 89.75 85 VAL A C 1
ATOM 658 O O . VAL A 1 85 ? -8.081 -12.262 12.749 1.00 89.75 85 VAL A O 1
ATOM 661 N N . ASP A 1 86 ? -6.933 -11.519 14.542 1.00 87.94 86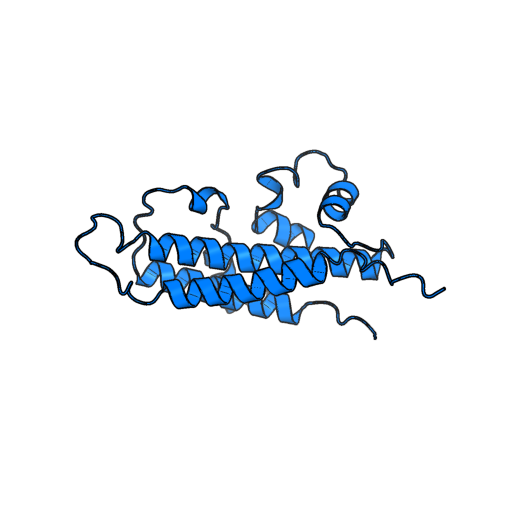 ASP A N 1
ATOM 662 C CA . ASP A 1 86 ? -7.777 -12.162 15.548 1.00 87.94 86 ASP A CA 1
ATOM 663 C C . ASP A 1 86 ? -9.162 -11.505 15.633 1.00 87.94 86 ASP A C 1
ATOM 665 O O . ASP A 1 86 ? -10.165 -12.218 15.680 1.00 87.94 86 ASP A O 1
ATOM 669 N N . HIS A 1 87 ? -9.243 -10.170 15.551 1.00 87.25 87 HIS A N 1
ATOM 670 C CA . HIS A 1 87 ? -10.508 -9.425 15.536 1.00 87.25 87 HIS A CA 1
ATOM 671 C C . HIS A 1 87 ? -11.430 -9.860 14.394 1.00 87.25 87 HIS A C 1
ATOM 673 O O . HIS A 1 87 ? -12.614 -10.114 14.603 1.00 87.25 87 HIS A O 1
ATOM 679 N N . PHE A 1 88 ? -10.883 -10.028 13.189 1.00 85.38 88 PHE A N 1
ATOM 680 C CA . PHE A 1 88 ? -11.640 -10.530 12.040 1.00 85.38 88 PHE A CA 1
ATOM 681 C C . PHE A 1 88 ? -11.838 -12.060 12.058 1.00 85.38 88 PHE A C 1
ATOM 683 O O . PHE A 1 88 ? -12.185 -12.668 11.042 1.00 85.38 88 PHE A O 1
ATOM 690 N N . GLY A 1 89 ? -11.652 -12.692 13.220 1.00 73.56 89 GLY A N 1
ATOM 691 C CA . GLY A 1 89 ? -12.095 -14.048 13.515 1.00 73.56 89 GLY A CA 1
ATOM 692 C C . GLY A 1 89 ? -11.142 -15.156 13.086 1.00 73.56 89 GLY A C 1
ATOM 693 O O . GLY A 1 89 ? -11.575 -16.304 13.045 1.00 73.56 89 GLY A O 1
ATOM 694 N N . GLY A 1 90 ? -9.883 -14.864 12.728 1.00 62.16 90 GLY A N 1
ATOM 695 C CA . GLY A 1 90 ? -8.822 -15.856 12.478 1.00 62.16 90 GLY A CA 1
ATOM 696 C C . GLY A 1 90 ? -9.068 -16.899 11.366 1.00 62.16 90 GLY A C 1
ATOM 697 O O . GLY A 1 90 ? -8.140 -17.623 11.002 1.00 62.16 90 GLY A O 1
ATOM 698 N N . ARG A 1 91 ? -10.274 -16.982 10.788 1.00 48.59 91 ARG A N 1
ATOM 699 C CA . ARG A 1 91 ? -10.707 -17.989 9.808 1.00 48.59 91 ARG A CA 1
ATOM 700 C C . ARG A 1 91 ? -10.246 -17.598 8.399 1.00 48.59 91 ARG A C 1
ATOM 702 O O . ARG A 1 91 ? -10.991 -17.072 7.577 1.00 48.59 91 ARG A O 1
ATOM 709 N N . GLY A 1 92 ? -8.963 -17.840 8.145 1.00 54.81 92 GLY A N 1
ATOM 710 C CA . GLY A 1 92 ? -8.380 -18.089 6.821 1.00 54.81 92 GLY A CA 1
ATOM 711 C C . GLY A 1 92 ? -8.062 -16.882 5.936 1.00 54.81 92 GLY A C 1
ATOM 712 O O . GLY A 1 92 ? -7.051 -16.907 5.247 1.00 54.81 92 GLY A O 1
ATOM 713 N N . LYS A 1 93 ? -8.852 -15.802 5.952 1.00 64.50 93 LYS A N 1
ATOM 714 C CA . LYS A 1 93 ? -8.712 -14.749 4.919 1.00 64.50 93 LYS A CA 1
ATOM 715 C C . LYS A 1 93 ? -7.616 -13.706 5.172 1.00 64.50 93 LYS A C 1
ATOM 717 O O . LYS A 1 93 ? -7.275 -12.980 4.249 1.00 64.50 93 LYS A O 1
ATOM 722 N N . LEU A 1 94 ? -7.079 -13.621 6.392 1.00 75.88 94 LEU A N 1
ATOM 723 C CA . LEU A 1 94 ? -6.005 -12.684 6.772 1.00 75.88 94 LEU A CA 1
ATOM 724 C C . LEU A 1 94 ? -4.787 -13.376 7.391 1.00 75.88 94 LEU A C 1
ATOM 726 O O . LEU A 1 94 ? -3.963 -12.727 8.028 1.00 75.88 94 LEU A O 1
ATOM 730 N N . ARG A 1 95 ? -4.676 -14.697 7.227 1.00 75.94 95 ARG A N 1
ATOM 731 C CA . ARG A 1 95 ? -3.489 -15.465 7.618 1.00 75.94 95 ARG A CA 1
ATOM 732 C C . ARG A 1 95 ? -2.651 -15.774 6.377 1.00 75.94 95 ARG A C 1
ATOM 734 O O . ARG A 1 95 ? -3.190 -15.856 5.274 1.00 75.94 95 ARG A O 1
ATOM 741 N N . GLY A 1 96 ? -1.342 -15.939 6.566 1.00 80.88 96 GLY A N 1
ATOM 742 C CA . GLY A 1 96 ? -0.404 -16.229 5.477 1.00 80.88 96 GLY A CA 1
ATOM 743 C C . GLY A 1 96 ? -0.477 -15.192 4.351 1.00 80.88 96 GLY A C 1
ATOM 744 O O . GLY A 1 96 ? -0.590 -13.993 4.620 1.00 80.88 96 GLY A O 1
ATOM 745 N N . ALA A 1 97 ? -0.491 -15.662 3.101 1.00 75.69 97 ALA A N 1
ATOM 746 C CA . ALA A 1 97 ? -0.572 -14.830 1.896 1.00 75.69 97 ALA A CA 1
ATOM 747 C C . ALA A 1 97 ? -1.779 -13.869 1.886 1.00 75.69 97 ALA A C 1
ATOM 749 O O . ALA A 1 97 ? -1.683 -12.740 1.409 1.00 75.69 97 ALA A O 1
ATOM 750 N N . GLY A 1 98 ? -2.911 -14.265 2.485 1.00 76.38 98 GLY A N 1
ATOM 751 C CA . GLY A 1 98 ? -4.104 -13.414 2.574 1.00 76.38 98 GLY A CA 1
ATOM 752 C C . GLY A 1 98 ? -3.882 -12.125 3.374 1.00 76.38 98 GLY A C 1
ATOM 753 O O . GLY A 1 98 ? -4.567 -11.131 3.149 1.00 76.38 98 GLY A O 1
ATOM 754 N N . SER A 1 99 ? -2.888 -12.110 4.269 1.00 85.38 99 SER A N 1
ATOM 755 C CA . SER A 1 99 ? -2.510 -10.924 5.048 1.00 85.38 99 SER A CA 1
ATOM 756 C C . SER A 1 99 ? -1.773 -9.849 4.236 1.00 85.38 99 SER A C 1
ATOM 758 O O . SER A 1 99 ? -1.584 -8.741 4.738 1.00 85.38 99 SER A O 1
ATOM 760 N N . HIS A 1 100 ? -1.385 -10.172 3.001 1.00 90.75 100 HIS A N 1
ATOM 761 C CA . HIS A 1 100 ? -0.649 -9.304 2.082 1.00 90.75 100 HIS A CA 1
ATOM 762 C C . HIS A 1 100 ? -1.496 -8.871 0.874 1.00 90.75 100 HIS A C 1
ATOM 764 O O . HIS A 1 100 ? -1.069 -8.085 0.041 1.00 90.75 100 HIS A O 1
ATOM 770 N N . ASN A 1 101 ? -2.729 -9.361 0.745 1.00 92.38 101 ASN A N 1
ATOM 771 C CA . ASN A 1 101 ? -3.555 -9.059 -0.419 1.00 92.38 101 ASN A CA 1
ATOM 772 C C . ASN A 1 101 ? -4.106 -7.618 -0.358 1.00 92.38 101 ASN A C 1
ATOM 774 O O . ASN A 1 101 ? -4.990 -7.325 0.452 1.00 92.38 101 ASN A O 1
ATOM 778 N N . LEU A 1 102 ? -3.626 -6.727 -1.237 1.00 95.25 102 LEU A N 1
ATOM 779 C CA . LEU A 1 102 ? -4.012 -5.307 -1.237 1.00 95.25 102 LEU A CA 1
ATOM 780 C C . LEU A 1 102 ? -5.517 -5.098 -1.427 1.00 95.25 102 LEU A C 1
ATOM 782 O O . LEU A 1 102 ? -6.116 -4.294 -0.714 1.00 95.25 102 LEU A O 1
ATOM 786 N N . VAL A 1 103 ? -6.154 -5.849 -2.331 1.00 94.19 103 VAL A N 1
ATOM 787 C CA . VAL A 1 103 ? -7.608 -5.769 -2.558 1.00 94.19 103 VAL A CA 1
ATOM 788 C C . VAL A 1 103 ? -8.370 -6.094 -1.277 1.00 94.19 103 VAL A C 1
ATOM 790 O O . VAL A 1 103 ? -9.309 -5.389 -0.903 1.00 94.19 103 VAL A O 1
ATOM 793 N N . ARG A 1 104 ? -7.940 -7.128 -0.554 1.00 91.81 104 ARG A N 1
ATOM 794 C CA . ARG A 1 104 ? -8.554 -7.519 0.710 1.00 91.81 104 ARG A CA 1
ATOM 795 C C . ARG A 1 104 ? -8.342 -6.469 1.796 1.00 91.81 104 ARG A C 1
ATOM 797 O O . ARG A 1 104 ? -9.283 -6.167 2.526 1.00 91.81 104 ARG A O 1
ATOM 804 N N . LEU A 1 105 ? -7.141 -5.907 1.898 1.00 94.38 105 LEU A N 1
ATOM 805 C CA . LEU A 1 105 ? -6.844 -4.831 2.844 1.00 94.38 105 LEU A CA 1
ATOM 806 C C . LEU A 1 105 ? -7.676 -3.573 2.541 1.00 94.38 105 LEU A C 1
ATOM 808 O O . LEU A 1 105 ? -8.227 -2.975 3.461 1.00 94.38 105 LEU A O 1
ATOM 812 N N . MET A 1 106 ? -7.868 -3.225 1.267 1.00 94.50 106 MET A N 1
ATOM 813 C CA . MET A 1 106 ? -8.737 -2.119 0.847 1.00 94.50 106 MET A CA 1
ATOM 814 C C . MET A 1 106 ? -10.217 -2.361 1.183 1.00 94.50 106 MET A C 1
ATOM 816 O O . MET A 1 106 ? -10.936 -1.443 1.572 1.00 94.50 106 MET A O 1
ATOM 820 N N . GLN A 1 107 ? -10.694 -3.604 1.079 1.00 91.94 107 GLN A N 1
ATOM 821 C CA . GLN A 1 107 ? -12.045 -3.952 1.532 1.00 91.94 107 GLN A CA 1
ATOM 822 C C . GLN A 1 107 ? -12.193 -3.778 3.047 1.00 91.94 107 GLN A C 1
ATOM 824 O O . GLN A 1 107 ? -13.204 -3.256 3.510 1.00 91.94 107 GLN A O 1
ATOM 829 N N . LEU A 1 108 ? -11.192 -4.206 3.820 1.00 91.25 108 LEU A N 1
ATOM 830 C CA . LEU A 1 108 ? -11.218 -4.128 5.283 1.00 91.25 108 LEU A CA 1
ATOM 831 C C . LEU A 1 108 ? -11.073 -2.705 5.815 1.00 91.25 108 LEU A C 1
ATOM 833 O O . LEU A 1 108 ? -11.623 -2.400 6.869 1.00 91.25 108 LEU A O 1
ATOM 837 N N . SER A 1 109 ? -10.363 -1.835 5.098 1.00 92.75 109 SER A N 1
ATOM 838 C CA . SER A 1 109 ? -10.258 -0.422 5.463 1.00 92.75 109 SER A CA 1
ATOM 839 C C . SER A 1 109 ? -11.582 0.326 5.282 1.00 92.75 109 SER A C 1
ATOM 841 O O . SER A 1 109 ? -11.790 1.365 5.904 1.00 92.75 109 SER A O 1
ATOM 843 N N . GLY A 1 110 ? -12.486 -0.173 4.430 1.00 93.00 110 GLY A N 1
ATOM 844 C CA . GLY A 1 110 ? -13.721 0.527 4.073 1.00 93.00 110 GLY A CA 1
ATOM 845 C C . GLY A 1 110 ? -13.489 1.787 3.229 1.00 93.00 110 GLY A C 1
ATOM 846 O O . GLY A 1 110 ? -14.420 2.562 3.024 1.00 93.00 110 GLY A O 1
ATOM 847 N N . LEU A 1 111 ? -12.269 1.998 2.722 1.00 94.31 111 LEU A N 1
ATOM 848 C CA . LEU A 1 111 ? -11.915 3.155 1.894 1.00 94.31 111 LEU A CA 1
ATOM 849 C C . LEU A 1 111 ? -12.405 3.033 0.442 1.00 94.31 111 LEU A C 1
ATOM 851 O O . LEU A 1 111 ? -12.475 4.043 -0.257 1.00 94.31 111 LEU A O 1
ATOM 855 N N . GLY A 1 112 ? -12.791 1.827 0.006 1.00 93.19 112 GLY A N 1
ATOM 856 C CA . GLY A 1 112 ? -13.215 1.525 -1.367 1.00 93.19 112 GLY A CA 1
ATOM 857 C C . GLY A 1 112 ? -14.198 2.535 -1.980 1.00 93.19 112 GLY A C 1
ATOM 858 O O . GLY A 1 112 ? -13.874 3.103 -3.018 1.00 93.19 112 GLY A O 1
ATOM 859 N N . PRO A 1 113 ? -15.351 2.846 -1.353 1.00 93.25 113 PRO A N 1
ATOM 860 C CA . PRO A 1 113 ? -16.315 3.796 -1.917 1.00 93.25 113 PRO A CA 1
ATOM 861 C C . PRO A 1 113 ? -15.732 5.186 -2.211 1.00 93.25 113 PRO A C 1
ATOM 863 O O . PRO A 1 113 ? -16.092 5.799 -3.210 1.00 93.25 113 PRO A O 1
ATOM 866 N N . ARG A 1 114 ? -14.808 5.669 -1.368 1.00 92.12 114 ARG A N 1
ATOM 867 C CA . ARG A 1 114 ? -14.146 6.974 -1.542 1.00 92.12 114 ARG A CA 1
ATOM 868 C C . ARG A 1 114 ? -13.081 6.932 -2.631 1.00 92.12 114 ARG A C 1
ATOM 870 O O . ARG A 1 114 ? -12.886 7.912 -3.340 1.00 92.12 114 ARG A O 1
ATOM 877 N N . LEU A 1 115 ? -12.406 5.795 -2.768 1.00 91.44 115 LEU A N 1
ATOM 878 C CA . LEU A 1 115 ? -11.459 5.567 -3.850 1.00 91.44 115 LEU A CA 1
ATOM 879 C C . LEU A 1 115 ? -12.181 5.553 -5.203 1.00 91.44 115 LEU A C 1
ATOM 881 O O . LEU A 1 115 ? -11.734 6.194 -6.146 1.00 91.44 115 LEU A O 1
ATOM 885 N N . PHE A 1 116 ? -13.330 4.876 -5.289 1.00 86.25 116 PHE A N 1
ATOM 886 C CA . PHE A 1 116 ? -14.092 4.739 -6.534 1.00 86.25 116 PHE A CA 1
ATOM 887 C C . PHE A 1 116 ? -14.779 6.028 -6.999 1.00 86.25 116 PHE A C 1
ATOM 889 O O . PHE A 1 116 ? -15.164 6.112 -8.163 1.00 86.25 116 PHE A O 1
ATOM 896 N N . SER A 1 117 ? -14.917 7.033 -6.129 1.00 88.75 117 SER A N 1
ATOM 897 C CA . SER A 1 117 ? -15.415 8.358 -6.517 1.00 88.75 117 SER A CA 1
ATOM 898 C C . SER A 1 117 ? -14.364 9.253 -7.183 1.00 88.75 117 SER A C 1
ATOM 900 O O . SER A 1 117 ? -14.729 10.276 -7.755 1.00 88.75 117 SER A O 1
ATOM 902 N N . ASP A 1 118 ? -13.081 8.884 -7.133 1.00 89.19 118 ASP A N 1
ATOM 903 C CA . ASP A 1 118 ? -11.989 9.612 -7.784 1.00 89.19 118 ASP A CA 1
ATOM 904 C C . ASP A 1 118 ? -11.439 8.788 -8.955 1.00 89.19 118 ASP A C 1
ATOM 906 O O . ASP A 1 118 ? -10.726 7.799 -8.779 1.00 89.19 118 ASP A O 1
ATOM 910 N N . GLY A 1 119 ? -11.780 9.198 -10.180 1.00 84.88 119 GLY A N 1
ATOM 911 C CA . GLY A 1 119 ? -11.388 8.478 -11.394 1.00 84.88 119 GLY A CA 1
ATOM 912 C C . GLY A 1 119 ? -9.874 8.426 -11.622 1.00 84.88 119 GLY A C 1
ATOM 913 O O . GLY A 1 119 ? -9.369 7.436 -12.155 1.00 84.88 119 GLY A O 1
ATOM 914 N N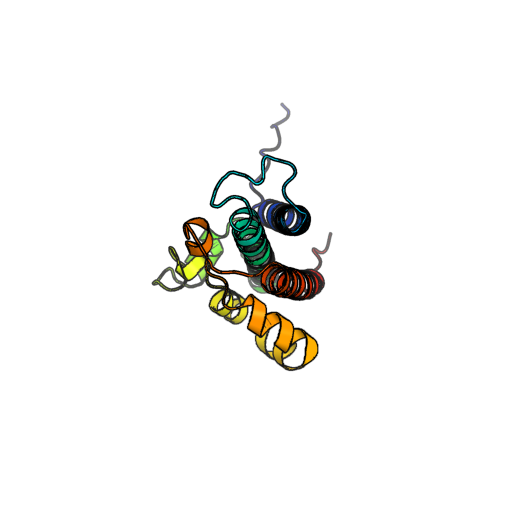 . SER A 1 120 ? -9.139 9.454 -11.187 1.00 87.69 120 SER A N 1
ATOM 915 C CA . SER A 1 120 ? -7.680 9.490 -11.316 1.00 87.69 120 SER A CA 1
ATOM 916 C C . SER A 1 120 ? -7.025 8.505 -10.348 1.00 87.69 120 SER A C 1
ATOM 918 O O . SER A 1 120 ? -6.191 7.690 -10.747 1.00 87.69 120 SER A O 1
ATOM 920 N N . LEU A 1 121 ? -7.501 8.483 -9.103 1.00 94.19 121 LEU A N 1
ATOM 9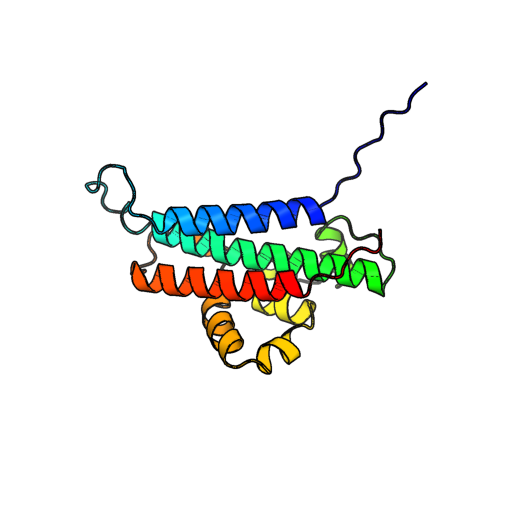21 C CA . LEU A 1 121 ? -7.036 7.561 -8.078 1.00 94.19 121 LEU A CA 1
ATOM 922 C C . LEU A 1 121 ? -7.410 6.110 -8.398 1.00 94.19 121 LEU A C 1
ATOM 924 O O . LEU A 1 121 ? -6.614 5.207 -8.147 1.00 94.19 121 LEU A O 1
ATOM 928 N N . LEU A 1 122 ? -8.585 5.871 -8.988 1.00 94.94 122 LEU A N 1
ATOM 929 C CA . LEU A 1 122 ? -9.006 4.543 -9.429 1.00 94.94 122 LEU A CA 1
ATOM 930 C C . LEU A 1 122 ? -8.051 3.956 -10.477 1.00 94.94 122 LEU A C 1
ATOM 932 O O . LEU A 1 122 ? -7.726 2.772 -10.416 1.00 94.94 122 LEU A O 1
ATOM 936 N N . SER A 1 123 ? -7.558 4.775 -11.408 1.00 95.38 123 SER A N 1
ATOM 937 C CA . SER A 1 123 ? -6.546 4.344 -12.382 1.00 95.38 123 SER A CA 1
ATOM 938 C C . SER A 1 123 ? -5.258 3.883 -11.688 1.00 95.38 123 SER A C 1
ATOM 940 O O . SER A 1 123 ? -4.768 2.781 -11.959 1.00 95.38 123 SER A O 1
ATOM 942 N N . SER A 1 124 ? -4.751 4.673 -10.736 1.00 97.19 124 SER A N 1
ATOM 943 C CA . SER A 1 124 ? -3.573 4.312 -9.935 1.00 97.19 124 SER A CA 1
ATOM 944 C C . SER A 1 124 ? -3.819 3.065 -9.084 1.00 97.19 124 SER A C 1
ATOM 946 O O . SER A 1 124 ? -2.977 2.171 -9.016 1.00 97.19 124 SER A O 1
ATOM 948 N N . TRP A 1 125 ? -5.005 2.935 -8.492 1.00 97.44 125 TRP A N 1
ATOM 949 C CA . TRP A 1 125 ? -5.386 1.747 -7.737 1.00 97.44 125 TRP A CA 1
ATOM 950 C C . TRP A 1 125 ? -5.418 0.491 -8.601 1.00 97.44 125 TRP A C 1
ATOM 952 O O . TRP A 1 125 ? -4.844 -0.520 -8.211 1.00 97.44 125 TRP A O 1
ATOM 962 N N . ASN A 1 126 ? -6.033 0.543 -9.783 1.00 96.31 126 ASN A N 1
ATOM 963 C CA . ASN A 1 126 ? -6.104 -0.612 -10.676 1.00 96.31 126 ASN A CA 1
ATOM 964 C C . ASN A 1 126 ? -4.702 -1.117 -11.039 1.00 96.31 126 ASN A C 1
ATOM 966 O O . ASN A 1 126 ? -4.468 -2.324 -11.012 1.00 96.31 126 ASN A O 1
ATOM 970 N N . ARG A 1 127 ? -3.751 -0.204 -11.277 1.00 95.50 127 ARG A N 1
ATOM 971 C CA . ARG A 1 127 ? -2.339 -0.545 -11.519 1.00 95.50 127 ARG A CA 1
ATOM 972 C C . ARG A 1 127 ? -1.640 -1.095 -10.284 1.00 95.50 127 ARG A C 1
ATOM 974 O O . ARG A 1 127 ? -0.899 -2.056 -10.400 1.00 95.50 127 ARG A O 1
ATOM 981 N N . CYS A 1 128 ? -1.872 -0.518 -9.110 1.00 94.12 128 CYS A N 1
ATOM 982 C CA . CYS A 1 128 ? -1.240 -0.955 -7.866 1.00 94.12 128 CYS A CA 1
ATOM 983 C C . CYS A 1 128 ? -1.795 -2.303 -7.362 1.00 94.12 128 CYS A C 1
ATOM 985 O O . CYS A 1 128 ? -1.059 -3.120 -6.813 1.00 94.12 128 CYS A O 1
ATOM 987 N N . SER A 1 129 ? -3.088 -2.561 -7.559 1.00 95.38 129 SER A N 1
ATOM 988 C CA . SER A 1 129 ? -3.813 -3.683 -6.947 1.00 95.38 129 SER A CA 1
ATOM 989 C C . SER A 1 129 ? -3.416 -5.070 -7.462 1.00 95.38 129 SER A C 1
ATOM 991 O O . SER A 1 129 ? -3.739 -6.064 -6.812 1.00 95.38 129 SER A O 1
ATOM 993 N N . ILE A 1 130 ? -2.696 -5.144 -8.588 1.00 93.56 130 ILE A N 1
ATOM 994 C CA . ILE A 1 130 ? -2.159 -6.401 -9.136 1.00 93.56 130 ILE A CA 1
ATOM 995 C C . ILE A 1 130 ? -0.933 -6.912 -8.369 1.00 93.56 130 ILE A C 1
ATOM 997 O O . ILE A 1 130 ? -0.476 -8.023 -8.630 1.00 93.56 130 ILE A O 1
ATOM 1001 N N . TRP A 1 131 ? -0.377 -6.098 -7.465 1.00 95.12 131 TRP A N 1
ATOM 1002 C CA . TRP A 1 131 ? 0.786 -6.459 -6.666 1.00 95.12 131 TRP A CA 1
ATOM 1003 C C . TRP A 1 131 ? 0.582 -7.790 -5.935 1.00 95.12 131 TRP A C 1
ATOM 1005 O O . TRP A 1 131 ? -0.467 -8.030 -5.330 1.00 95.12 131 TRP A O 1
ATOM 1015 N N . SER A 1 132 ? 1.625 -8.619 -5.918 1.00 90.31 132 SER A N 1
ATOM 1016 C CA . SER A 1 132 ? 1.695 -9.803 -5.065 1.00 90.31 132 SER A CA 1
ATOM 1017 C C . SER A 1 132 ? 2.977 -9.800 -4.246 1.00 90.31 132 SER A C 1
ATOM 1019 O O . SER A 1 132 ? 4.058 -9.514 -4.759 1.00 90.31 132 SER A O 1
ATOM 1021 N N . HIS A 1 133 ? 2.873 -10.227 -2.988 1.00 88.19 133 HIS A N 1
ATOM 1022 C CA . HIS A 1 133 ? 4.027 -10.459 -2.122 1.00 88.19 133 HIS A CA 1
ATOM 1023 C C . HIS A 1 133 ? 5.037 -11.471 -2.699 1.00 88.19 133 HIS A C 1
ATOM 1025 O O . HIS A 1 133 ? 6.226 -11.392 -2.389 1.00 88.19 133 HIS A O 1
ATOM 1031 N N . ASP A 1 134 ? 4.591 -12.369 -3.586 1.00 87.12 134 ASP A N 1
ATOM 1032 C CA . ASP A 1 134 ? 5.437 -13.376 -4.236 1.00 87.12 134 ASP A CA 1
ATOM 1033 C C . ASP A 1 134 ? 6.401 -12.763 -5.255 1.00 87.12 134 ASP A C 1
ATOM 1035 O O . ASP A 1 134 ? 7.390 -13.393 -5.623 1.00 87.12 134 ASP A O 1
ATOM 1039 N N . TRP A 1 135 ? 6.168 -11.513 -5.681 1.00 86.31 135 TRP A N 1
ATOM 1040 C CA . TRP A 1 135 ? 7.056 -10.801 -6.606 1.00 86.31 135 TRP A CA 1
ATOM 1041 C C . TRP A 1 135 ? 8.480 -10.648 -6.066 1.00 86.31 135 TRP A C 1
ATOM 1043 O O . TRP A 1 135 ? 9.408 -10.454 -6.844 1.00 86.31 135 TRP A O 1
ATOM 1053 N N . ARG A 1 136 ? 8.672 -10.819 -4.752 1.00 79.56 136 ARG A N 1
ATOM 1054 C CA . ARG A 1 136 ? 9.987 -10.917 -4.110 1.00 79.56 136 ARG A CA 1
ATOM 1055 C C . ARG A 1 136 ? 10.853 -12.065 -4.641 1.00 79.56 136 ARG A C 1
ATOM 1057 O O . ARG A 1 136 ? 12.074 -11.974 -4.556 1.00 79.56 136 ARG A O 1
ATOM 1064 N N . TYR A 1 137 ? 10.229 -13.143 -5.110 1.00 78.19 137 TYR A N 1
ATOM 1065 C CA . TYR A 1 137 ? 10.887 -14.389 -5.516 1.00 78.19 137 TYR A CA 1
ATOM 1066 C C . TYR A 1 137 ? 10.828 -14.631 -7.024 1.00 78.19 137 TYR A C 1
ATOM 1068 O O . TYR A 1 137 ? 11.250 -15.684 -7.493 1.00 78.19 137 TYR A O 1
ATOM 1076 N N . LEU A 1 138 ? 10.266 -13.694 -7.789 1.00 71.25 138 LEU A N 1
ATOM 1077 C CA . LEU A 1 138 ? 10.243 -13.821 -9.236 1.00 71.25 138 LEU A CA 1
ATOM 1078 C C . LEU A 1 138 ? 11.638 -13.507 -9.770 1.00 71.25 138 LEU A C 1
ATOM 1080 O O . LEU A 1 138 ? 12.070 -12.357 -9.768 1.00 71.25 138 LEU A O 1
ATOM 1084 N N . ASP A 1 139 ? 12.319 -14.544 -10.253 1.00 58.88 139 ASP A N 1
ATOM 1085 C CA . ASP A 1 139 ? 13.673 -14.435 -10.805 1.00 58.88 139 ASP A CA 1
ATOM 1086 C C . ASP A 1 139 ? 13.733 -13.566 -12.074 1.00 58.88 139 ASP A C 1
ATOM 1088 O O . ASP A 1 139 ? 14.811 -13.145 -12.486 1.00 58.88 139 ASP A O 1
ATOM 1092 N N . HIS A 1 140 ? 12.588 -13.304 -12.712 1.00 60.06 140 HIS A N 1
ATOM 1093 C CA . HIS A 1 140 ? 12.477 -12.523 -13.941 1.00 60.06 140 HIS A CA 1
ATOM 1094 C C . HIS A 1 140 ? 11.012 -12.147 -14.208 1.00 60.06 140 HIS A C 1
ATOM 1096 O O . HIS A 1 140 ? 10.279 -12.867 -14.884 1.00 60.06 140 HIS A O 1
ATOM 1102 N N . MET A 1 141 ? 10.562 -10.985 -13.730 1.00 64.50 141 MET A N 1
ATOM 1103 C CA . MET A 1 141 ? 9.451 -10.327 -14.422 1.00 64.50 141 MET A CA 1
ATOM 1104 C C . MET A 1 141 ? 10.025 -9.615 -15.641 1.00 64.50 141 MET A C 1
ATOM 1106 O O . MET A 1 141 ? 10.935 -8.795 -15.515 1.00 64.50 141 MET A O 1
ATOM 1110 N N . SER A 1 142 ? 9.489 -9.902 -16.826 1.00 69.88 142 SER A N 1
ATOM 1111 C CA . SER A 1 142 ? 9.741 -9.097 -18.023 1.00 69.88 142 SER A CA 1
ATOM 1112 C C . SER A 1 142 ? 9.022 -7.752 -17.883 1.00 69.88 142 SER A C 1
ATOM 1114 O O . SER A 1 142 ? 8.014 -7.498 -18.537 1.00 69.88 142 SER A O 1
ATOM 1116 N N . ILE A 1 143 ? 9.508 -6.910 -16.971 1.00 82.12 143 ILE A N 1
ATOM 1117 C CA . ILE A 1 143 ? 9.009 -5.560 -16.744 1.00 82.12 143 ILE A CA 1
ATOM 1118 C C . ILE A 1 143 ? 9.923 -4.564 -17.447 1.00 82.12 143 ILE A C 1
ATOM 1120 O O . ILE A 1 143 ? 11.147 -4.617 -17.331 1.00 82.12 143 ILE A O 1
ATOM 1124 N N . THR A 1 144 ? 9.325 -3.658 -18.214 1.00 86.62 144 THR A N 1
ATOM 1125 C CA . THR A 1 144 ? 10.076 -2.568 -18.835 1.00 86.62 144 THR A CA 1
ATOM 1126 C C . THR A 1 144 ? 10.348 -1.473 -17.798 1.00 86.62 144 THR A C 1
ATOM 1128 O O . THR A 1 144 ? 9.559 -1.310 -16.862 1.00 86.62 144 THR A O 1
ATOM 1131 N N . PRO A 1 145 ? 11.404 -0.658 -17.967 1.00 87.44 145 PRO A N 1
ATOM 1132 C CA . PRO A 1 145 ? 11.648 0.487 -17.090 1.00 87.44 145 PRO A CA 1
ATOM 1133 C C . PRO A 1 145 ? 10.446 1.434 -16.983 1.00 87.44 145 PRO A C 1
ATOM 1135 O O . PRO A 1 145 ? 10.155 1.931 -15.899 1.00 87.44 145 PRO A O 1
ATOM 1138 N N . GLN A 1 146 ? 9.721 1.660 -18.085 1.00 90.06 146 GLN A N 1
ATOM 1139 C CA . GLN A 1 146 ? 8.521 2.500 -18.069 1.00 90.06 146 GLN A CA 1
ATOM 1140 C C . GLN A 1 146 ? 7.386 1.852 -17.271 1.00 90.06 146 GLN A C 1
ATOM 1142 O O . GLN A 1 146 ? 6.784 2.516 -16.439 1.00 90.06 146 GLN A O 1
ATOM 1147 N N . ALA A 1 147 ? 7.130 0.554 -17.464 1.00 91.31 147 ALA A N 1
ATOM 1148 C CA . ALA A 1 147 ? 6.096 -0.149 -16.709 1.00 91.31 147 ALA A CA 1
ATOM 1149 C C . ALA A 1 147 ? 6.396 -0.167 -15.201 1.00 91.31 147 ALA A C 1
ATOM 1151 O O . ALA A 1 147 ? 5.480 -0.032 -14.393 1.00 91.31 147 ALA A O 1
ATOM 1152 N N . ALA A 1 148 ? 7.673 -0.290 -14.822 1.00 92.12 148 ALA A N 1
ATOM 1153 C CA . ALA A 1 148 ? 8.097 -0.201 -13.430 1.00 92.12 148 ALA A CA 1
ATOM 1154 C C . ALA A 1 148 ? 7.865 1.201 -12.845 1.00 92.12 148 ALA A C 1
ATOM 1156 O O . ALA A 1 148 ? 7.308 1.308 -11.755 1.00 92.12 148 ALA A O 1
ATOM 1157 N N . ARG A 1 149 ? 8.224 2.269 -13.575 1.00 94.12 149 ARG A N 1
ATOM 1158 C CA . ARG A 1 149 ? 7.938 3.657 -13.163 1.00 94.12 149 ARG A CA 1
ATOM 1159 C C . ARG A 1 149 ? 6.440 3.890 -12.993 1.00 94.12 149 ARG A C 1
ATOM 1161 O O . ARG A 1 149 ? 6.019 4.271 -11.909 1.00 94.12 149 ARG A O 1
ATOM 1168 N N . ASP A 1 150 ? 5.640 3.548 -14.003 1.00 95.69 150 ASP A N 1
ATOM 1169 C CA . ASP A 1 150 ? 4.181 3.703 -13.966 1.00 95.69 150 ASP A CA 1
ATOM 1170 C C . ASP A 1 150 ? 3.558 2.981 -12.760 1.00 95.69 150 ASP A C 1
ATOM 1172 O O . ASP A 1 150 ? 2.613 3.474 -12.142 1.00 95.69 150 ASP A O 1
ATOM 1176 N N . PHE A 1 151 ? 4.071 1.793 -12.426 1.00 96.38 151 PHE A N 1
ATOM 1177 C CA . PHE A 1 151 ? 3.616 1.026 -11.274 1.00 96.38 151 PHE A CA 1
ATOM 1178 C C . PHE A 1 151 ? 4.011 1.690 -9.947 1.00 96.38 151 PHE A C 1
ATOM 1180 O O . PHE A 1 151 ? 3.165 1.843 -9.065 1.00 96.38 151 PHE A O 1
ATOM 1187 N N . VAL A 1 152 ? 5.272 2.104 -9.794 1.00 96.81 152 VAL A N 1
ATOM 1188 C CA . VAL A 1 152 ? 5.758 2.768 -8.573 1.00 96.81 152 VAL A CA 1
ATOM 1189 C C . VAL A 1 152 ? 5.050 4.106 -8.353 1.00 96.81 152 VAL A C 1
ATOM 1191 O O . VAL A 1 152 ? 4.626 4.375 -7.230 1.00 96.81 152 VAL A O 1
ATOM 1194 N N . ASP A 1 153 ? 4.833 4.900 -9.401 1.00 97.56 153 ASP A N 1
ATOM 1195 C CA . ASP A 1 153 ? 4.102 6.172 -9.329 1.00 97.56 153 ASP A CA 1
ATOM 1196 C C . ASP A 1 153 ? 2.637 5.959 -8.924 1.00 97.56 153 ASP A C 1
ATOM 1198 O O . ASP A 1 153 ? 2.080 6.694 -8.098 1.00 97.56 153 ASP A O 1
ATOM 1202 N N . ALA A 1 154 ? 2.010 4.901 -9.448 1.00 98.06 154 ALA A N 1
ATOM 1203 C CA . ALA A 1 154 ? 0.669 4.502 -9.045 1.00 98.06 154 ALA A CA 1
ATOM 1204 C C . ALA A 1 154 ? 0.622 4.099 -7.560 1.00 98.06 154 ALA A C 1
ATOM 1206 O O . ALA A 1 154 ? -0.272 4.539 -6.830 1.00 98.06 154 ALA A O 1
ATOM 1207 N N . CYS A 1 155 ? 1.597 3.316 -7.087 1.00 98.31 155 CYS A N 1
ATOM 1208 C CA . CYS A 1 155 ? 1.736 2.977 -5.671 1.00 98.31 155 CYS A CA 1
ATOM 1209 C C . CYS A 1 155 ? 1.972 4.212 -4.797 1.00 98.31 155 CYS A C 1
ATOM 1211 O O . CYS A 1 155 ? 1.340 4.317 -3.750 1.00 98.31 155 CYS A O 1
ATOM 1213 N N . ALA A 1 156 ? 2.819 5.155 -5.219 1.00 98.19 156 ALA A N 1
ATOM 1214 C CA . ALA A 1 156 ? 3.074 6.401 -4.497 1.00 98.19 156 ALA A CA 1
ATOM 1215 C C . ALA A 1 156 ? 1.793 7.234 -4.355 1.00 98.19 156 ALA A C 1
ATOM 1217 O O . ALA A 1 156 ? 1.433 7.640 -3.252 1.00 98.19 156 ALA A O 1
ATOM 1218 N N . THR A 1 157 ? 1.047 7.390 -5.453 1.00 97.94 157 THR A N 1
ATOM 1219 C CA . THR A 1 157 ? -0.241 8.101 -5.473 1.00 97.94 157 THR A CA 1
ATOM 1220 C C . THR A 1 157 ? -1.241 7.481 -4.494 1.00 97.94 157 THR A C 1
ATOM 1222 O O . THR A 1 157 ? -1.843 8.179 -3.676 1.00 97.94 157 THR A O 1
ATOM 1225 N N . VAL A 1 158 ? -1.405 6.154 -4.541 1.00 97.94 158 VAL A N 1
ATOM 1226 C CA . VAL A 1 158 ? -2.307 5.425 -3.636 1.00 97.94 158 VAL A CA 1
ATOM 1227 C C . VAL A 1 158 ? -1.826 5.527 -2.187 1.00 97.94 158 VAL A C 1
ATOM 1229 O O . VAL A 1 158 ? -2.633 5.770 -1.291 1.00 97.94 158 VAL A O 1
ATOM 1232 N N . TYR A 1 159 ? -0.525 5.364 -1.948 1.00 98.12 159 TYR A N 1
ATOM 1233 C CA . TYR A 1 159 ? 0.083 5.461 -0.626 1.00 98.12 159 TYR A CA 1
ATOM 1234 C C . TYR A 1 159 ? -0.194 6.820 0.018 1.00 98.12 159 TYR A C 1
ATOM 1236 O O . TYR A 1 159 ? -0.692 6.874 1.145 1.00 98.12 159 TYR A O 1
ATOM 1244 N N . ASP A 1 160 ? 0.086 7.911 -0.697 1.00 97.25 160 ASP A N 1
ATOM 1245 C CA . ASP A 1 160 ? -0.118 9.262 -0.183 1.00 97.25 160 ASP A CA 1
ATOM 1246 C C . ASP A 1 160 ? -1.591 9.560 0.061 1.00 97.25 160 ASP A C 1
ATOM 1248 O O . ASP A 1 160 ? -1.932 10.127 1.103 1.00 97.25 160 ASP A O 1
ATOM 1252 N N . TRP A 1 161 ? -2.474 9.109 -0.832 1.00 97.12 161 TRP A N 1
ATOM 1253 C CA . TRP A 1 161 ? -3.907 9.252 -0.618 1.00 97.12 161 TRP A CA 1
ATOM 1254 C C . TRP A 1 161 ? -4.362 8.552 0.667 1.00 97.12 161 TRP A C 1
ATOM 1256 O O . TRP A 1 161 ? -5.037 9.181 1.483 1.00 97.12 161 TRP A O 1
ATOM 1266 N N . ILE A 1 162 ? -3.960 7.293 0.900 1.00 96.69 162 ILE A N 1
ATOM 1267 C CA . ILE A 1 162 ? -4.307 6.552 2.130 1.00 96.69 162 ILE A CA 1
ATOM 1268 C C . ILE A 1 162 ? -3.697 7.237 3.354 1.00 96.69 162 ILE A C 1
ATOM 1270 O O . ILE A 1 162 ? -4.365 7.373 4.380 1.00 96.69 162 ILE A O 1
ATOM 1274 N N . ARG A 1 163 ? -2.445 7.701 3.252 1.00 95.62 163 ARG A N 1
ATOM 1275 C CA . ARG A 1 163 ? -1.745 8.414 4.327 1.00 95.62 163 ARG A CA 1
ATOM 1276 C C . ARG A 1 163 ? -2.507 9.662 4.769 1.00 95.62 163 ARG A C 1
ATOM 1278 O O . ARG A 1 163 ? -2.612 9.905 5.968 1.00 95.62 163 ARG A 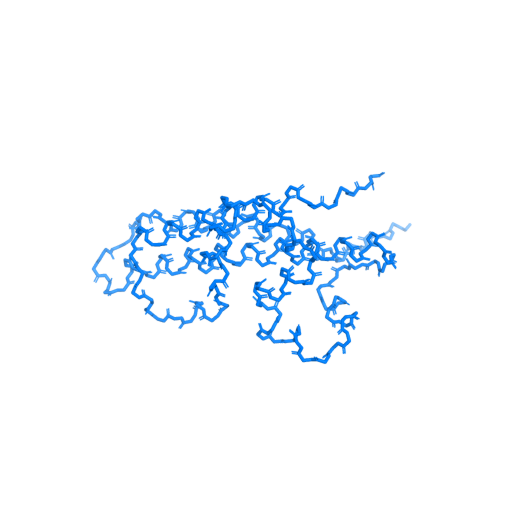O 1
ATOM 1285 N N . GLN A 1 164 ? -3.074 10.416 3.829 1.00 95.00 164 GLN A N 1
ATOM 1286 C CA . GLN A 1 164 ? -3.915 11.583 4.118 1.00 95.00 164 GLN A CA 1
ATOM 1287 C C . GLN A 1 164 ? -5.241 11.215 4.801 1.00 95.00 164 GLN A C 1
ATOM 1289 O O . GLN A 1 164 ? -5.852 12.068 5.437 1.00 95.00 164 GLN A O 1
ATOM 1294 N N . GLN A 1 165 ? -5.682 9.956 4.699 1.00 94.12 165 GLN A N 1
ATOM 1295 C CA . GLN A 1 165 ? -6.884 9.474 5.384 1.00 94.12 165 GLN A CA 1
ATOM 1296 C C . GLN A 1 165 ? -6.623 8.989 6.809 1.00 94.12 165 GLN A C 1
ATOM 1298 O O . GLN A 1 165 ? -7.592 8.700 7.513 1.00 94.12 165 GLN A O 1
ATOM 1303 N N . LEU A 1 166 ? -5.360 8.828 7.225 1.00 92.25 166 LEU A N 1
ATOM 1304 C CA . LEU A 1 166 ? -5.046 8.268 8.538 1.00 92.25 166 LEU A CA 1
ATOM 1305 C C . LEU A 1 166 ? -5.740 9.086 9.637 1.00 92.25 166 LEU A C 1
ATOM 1307 O O . LEU A 1 166 ? -5.621 10.314 9.632 1.00 92.25 166 LEU A O 1
ATOM 1311 N N . PRO A 1 167 ? -6.444 8.426 10.579 1.00 85.88 167 PRO A N 1
ATOM 1312 C CA . PRO A 1 167 ? -7.000 9.112 11.734 1.00 85.88 167 PRO A CA 1
ATOM 1313 C C . PRO A 1 167 ? -5.905 9.918 12.433 1.00 85.88 167 PRO A C 1
ATOM 1315 O O . PRO A 1 167 ? -4.807 9.405 12.668 1.00 85.88 167 PRO A O 1
ATOM 1318 N N . GLN A 1 168 ? -6.193 11.184 12.730 1.00 74.62 168 GLN A N 1
ATOM 1319 C CA . GLN A 1 168 ? -5.321 11.981 13.581 1.00 74.62 168 GLN A CA 1
ATOM 1320 C C . GLN A 1 168 ? -5.418 11.391 14.987 1.00 74.62 168 GLN A C 1
ATOM 1322 O O . GLN A 1 168 ? -6.520 11.221 15.506 1.00 74.62 168 GLN A O 1
ATOM 1327 N N . SER A 1 169 ? -4.283 11.031 15.581 1.00 54.69 169 SER A N 1
ATOM 1328 C CA . SER A 1 169 ? -4.243 10.737 17.008 1.00 54.69 169 SER A CA 1
ATOM 1329 C C . SER A 1 169 ? -4.573 12.042 17.728 1.00 54.69 169 SER A C 1
ATOM 1331 O O . SER A 1 169 ? -3.831 13.013 17.578 1.00 54.69 169 SER A O 1
ATOM 1333 N N . GLU A 1 170 ? -5.689 12.101 18.454 1.00 43.16 170 GLU A N 1
ATOM 1334 C CA . GLU A 1 170 ? -5.873 13.164 19.442 1.00 43.16 170 GLU A CA 1
ATOM 1335 C C . GLU A 1 170 ? -4.725 13.021 20.451 1.00 43.16 170 GLU A C 1
ATOM 1337 O O . GLU A 1 170 ? -4.539 11.949 21.035 1.00 43.16 170 GLU A O 1
ATOM 1342 N N . GLY A 1 171 ? -3.872 14.045 20.512 1.00 38.62 171 GLY A N 1
ATOM 1343 C CA . GLY A 1 171 ? -2.756 14.129 21.453 1.00 38.62 171 GLY A CA 1
ATOM 1344 C C . GLY A 1 171 ? -3.224 14.386 22.874 1.00 38.62 171 GLY A C 1
ATOM 1345 O O . GLY A 1 171 ? -4.308 14.991 23.037 1.00 38.62 171 GLY A O 1
#